Protein AF-A0A9L0SZ28-F1 (afdb_monomer_lite)

Sequence (97 aa):
RASWAQPLWGPPLGWGQRSQEESGISSLVSPEGRRRNSWGIRVTEVDWQQLRNGAAHHTQEYPGPELVVRRGQIFTITLELNRSLDSEETFIFTVET

Structure (mmCIF, N/CA/C/O backbone):
data_AF-A0A9L0SZ28-F1
#
_entry.id   AF-A0A9L0SZ28-F1
#
loop_
_atom_site.group_PDB
_atom_site.id
_atom_site.type_symbol
_atom_site.label_atom_id
_atom_site.label_alt_id
_atom_site.label_comp_id
_atom_site.label_asym_id
_atom_site.label_entity_id
_atom_site.label_seq_id
_atom_site.pdbx_PDB_ins_code
_atom_site.Cartn_x
_atom_site.Cartn_y
_atom_site.Cartn_z
_atom_site.occupancy
_atom_site.B_iso_or_equiv
_atom_site.auth_seq_id
_atom_site.auth_comp_id
_atom_site.auth_asym_id
_atom_site.auth_atom_id
_atom_site.pdbx_PDB_model_num
ATOM 1 N N . ARG A 1 1 ? -18.225 61.347 29.742 1.00 43.31 1 ARG A N 1
ATOM 2 C CA . ARG A 1 1 ? -18.177 61.197 31.218 1.00 43.31 1 ARG A CA 1
ATOM 3 C C . ARG A 1 1 ? -19.520 60.601 31.627 1.00 43.31 1 ARG A C 1
ATOM 5 O O . ARG A 1 1 ? -20.536 61.198 31.307 1.00 43.31 1 ARG A O 1
ATOM 12 N N . ALA A 1 2 ? -19.508 59.362 32.113 1.00 36.69 2 ALA A N 1
ATOM 13 C CA . ALA A 1 2 ? -20.681 58.498 32.252 1.00 36.69 2 ALA A CA 1
ATOM 14 C C . ALA A 1 2 ? -21.614 58.919 33.397 1.00 36.69 2 ALA A C 1
ATOM 16 O O . ALA A 1 2 ? -21.126 59.376 34.425 1.00 36.69 2 ALA A O 1
ATOM 17 N N . SER A 1 3 ? -22.917 58.677 33.236 1.00 40.69 3 SER A N 1
ATOM 18 C CA . SER A 1 3 ? -23.752 58.044 34.267 1.00 40.69 3 SER A CA 1
ATOM 19 C C . SER A 1 3 ? -25.102 57.672 33.645 1.00 40.69 3 SER A C 1
ATOM 21 O O . SER A 1 3 ? -25.924 58.544 33.376 1.00 40.69 3 SER A O 1
ATOM 23 N N . TRP A 1 4 ? -25.297 56.386 33.352 1.00 40.53 4 TRP A N 1
ATOM 24 C CA . TRP A 1 4 ? -26.590 55.834 32.949 1.00 40.53 4 TRP A CA 1
ATOM 25 C C . TRP A 1 4 ? -27.236 55.201 34.179 1.00 40.53 4 TRP A C 1
ATOM 27 O O . TRP A 1 4 ? -26.627 54.364 34.845 1.00 40.53 4 TRP A O 1
ATOM 37 N N . ALA A 1 5 ? -28.448 55.654 34.492 1.00 44.25 5 ALA A N 1
ATOM 38 C CA . ALA A 1 5 ? -29.264 55.165 35.591 1.00 44.25 5 ALA A CA 1
ATOM 39 C C . ALA A 1 5 ? -29.825 53.762 35.292 1.00 44.25 5 ALA A C 1
ATOM 41 O O . ALA A 1 5 ? -30.162 53.435 34.155 1.00 44.25 5 ALA A O 1
ATOM 42 N N . GLN A 1 6 ? -29.909 52.946 36.341 1.00 48.12 6 GLN A N 1
ATOM 43 C CA . GLN A 1 6 ? -30.409 51.571 36.339 1.00 48.12 6 GLN A CA 1
ATOM 44 C C . GLN A 1 6 ? -31.944 51.526 36.202 1.00 48.12 6 GLN A C 1
ATOM 46 O O . GLN A 1 6 ? -32.620 52.295 36.887 1.00 48.12 6 GLN A O 1
ATOM 51 N N . PRO A 1 7 ? -32.524 50.592 35.425 1.00 47.53 7 PRO A N 1
ATOM 52 C CA . PRO A 1 7 ? -33.933 50.236 35.547 1.00 47.53 7 PRO A CA 1
ATOM 53 C C . PRO A 1 7 ? -34.138 49.140 36.607 1.00 47.53 7 PRO A C 1
ATOM 55 O O . PRO A 1 7 ? -33.582 48.045 36.513 1.00 47.53 7 PRO A O 1
ATOM 58 N N . LEU A 1 8 ? -34.971 49.442 37.606 1.00 48.22 8 LEU A N 1
ATOM 59 C CA . LEU A 1 8 ? -35.547 48.473 38.537 1.00 48.22 8 LEU A CA 1
ATOM 60 C C . LEU A 1 8 ? -36.561 47.586 37.800 1.00 48.22 8 LEU A C 1
ATOM 62 O O . LEU A 1 8 ? -37.644 48.057 37.477 1.00 48.22 8 LEU A O 1
ATOM 66 N N . TRP A 1 9 ? -36.248 46.307 37.603 1.00 46.81 9 TRP A N 1
ATOM 67 C CA . TRP A 1 9 ? -37.224 45.212 37.685 1.00 46.81 9 TRP A CA 1
ATOM 68 C C . TRP A 1 9 ? -36.480 43.873 37.730 1.00 46.81 9 TRP A C 1
ATOM 70 O O . TRP A 1 9 ? -35.959 43.395 36.727 1.00 46.81 9 TRP A O 1
ATOM 80 N N . GLY A 1 10 ? -36.423 43.277 38.920 1.00 48.44 10 GLY A N 1
ATOM 81 C CA . GLY A 1 10 ? -36.144 41.855 39.112 1.00 48.44 10 GLY A CA 1
ATOM 82 C C . GLY A 1 10 ? -37.439 41.133 39.511 1.00 48.44 10 GLY A C 1
ATOM 83 O O . GLY A 1 10 ? -38.317 41.769 40.104 1.00 48.44 10 GLY A O 1
ATOM 84 N N . PRO A 1 11 ? -37.602 39.839 39.189 1.00 49.53 11 PRO A N 1
ATOM 85 C CA . PRO A 1 11 ? -38.759 39.065 39.625 1.00 49.53 11 PRO A CA 1
ATOM 86 C C . PRO A 1 11 ? -38.663 38.725 41.128 1.00 49.53 11 PRO A C 1
ATOM 88 O O . PRO A 1 11 ? -37.566 38.443 41.619 1.00 49.53 11 PRO A O 1
ATOM 91 N N . PRO A 1 12 ? -39.782 38.754 41.879 1.00 42.22 12 PRO A N 1
ATOM 92 C CA . PRO A 1 12 ? -39.786 38.470 43.307 1.00 42.22 12 PRO A CA 1
ATOM 93 C 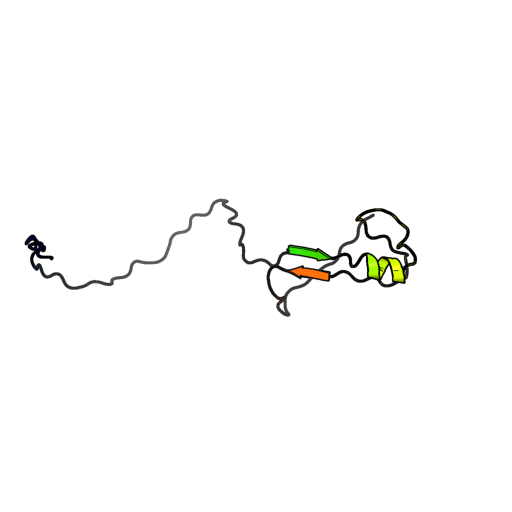C . PRO A 1 12 ? -39.738 36.970 43.631 1.00 42.22 12 PRO A C 1
ATOM 95 O O . PRO A 1 12 ? -40.154 36.104 42.865 1.00 42.22 12 PRO A O 1
ATOM 98 N N . LEU A 1 13 ? -39.228 36.725 44.834 1.00 40.50 13 LEU A N 1
ATOM 99 C CA . LEU A 1 13 ? -39.025 35.458 45.525 1.00 40.50 13 LEU A CA 1
ATOM 100 C C . LEU A 1 13 ? -40.332 34.664 45.708 1.00 40.50 13 LEU A C 1
ATOM 102 O O . LEU A 1 13 ? -41.273 35.149 46.332 1.00 40.50 13 LEU A O 1
ATOM 106 N N . GLY A 1 14 ? -40.344 33.410 45.252 1.00 39.72 14 GLY A N 1
ATOM 107 C CA . GLY A 1 14 ? -41.364 32.406 45.555 1.00 39.72 14 GLY A CA 1
ATOM 108 C C . GLY A 1 14 ? -40.702 31.041 45.734 1.00 39.72 14 GLY A C 1
ATOM 109 O O . GLY A 1 14 ? -40.021 30.552 44.839 1.00 39.72 14 GLY A O 1
ATOM 110 N N . TRP A 1 15 ? -40.844 30.468 46.925 1.00 33.41 15 TRP A N 1
ATOM 111 C CA . TRP A 1 15 ? -40.233 29.214 47.355 1.00 33.41 15 TRP A CA 1
ATOM 112 C C . TRP A 1 15 ? -40.863 27.996 46.668 1.00 33.41 15 TRP A C 1
ATOM 114 O O . TRP A 1 15 ? -42.082 27.902 46.568 1.00 33.41 15 TRP A O 1
ATOM 124 N N . GLY A 1 16 ? -40.034 27.023 46.289 1.00 33.25 16 GLY A N 1
ATOM 125 C CA . GLY A 1 16 ? -40.467 25.696 45.849 1.00 33.25 16 GLY A CA 1
ATOM 126 C C . GLY A 1 16 ? -39.286 24.731 45.782 1.00 33.25 16 GLY A C 1
ATOM 127 O O . GLY A 1 16 ? -38.609 24.635 44.764 1.00 33.25 16 GLY A O 1
ATOM 128 N N . GLN A 1 17 ? -38.998 24.060 46.898 1.00 37.97 17 GLN A N 1
ATOM 129 C CA . GLN A 1 17 ? -38.027 22.969 46.985 1.00 37.97 17 GLN A CA 1
ATOM 130 C C . GLN A 1 17 ? -38.492 21.732 46.197 1.00 37.97 17 GLN A C 1
ATOM 132 O O . GLN A 1 17 ? -39.662 21.379 46.256 1.00 37.97 17 GLN A O 1
ATOM 137 N N . ARG A 1 18 ? -37.499 21.007 45.657 1.00 32.16 18 ARG A N 1
ATOM 138 C CA . ARG A 1 18 ? -37.437 19.537 45.520 1.00 32.16 18 ARG A CA 1
ATOM 139 C C . ARG A 1 18 ? -38.410 18.884 44.522 1.00 32.16 18 ARG A C 1
ATOM 141 O O . ARG A 1 18 ? -39.605 18.795 44.760 1.00 32.16 18 ARG A O 1
ATOM 148 N N . SER A 1 19 ? -37.844 18.263 43.485 1.00 36.91 19 SER A N 1
ATOM 149 C CA . SER A 1 19 ? -37.701 16.795 43.421 1.00 36.91 19 SER A CA 1
ATOM 150 C C . SER A 1 19 ? -36.884 16.399 42.190 1.00 36.91 19 SER A C 1
ATOM 152 O O . SER A 1 19 ? -37.292 16.623 41.056 1.00 36.91 19 SER A O 1
ATOM 154 N N . GLN A 1 20 ? -35.703 15.823 42.432 1.00 41.47 20 GLN A N 1
ATOM 155 C CA . GLN A 1 20 ? -35.264 14.700 41.614 1.00 41.47 20 GLN A CA 1
ATOM 156 C C . GLN A 1 20 ? -36.197 13.557 41.992 1.00 41.47 20 GLN A C 1
ATOM 158 O O . GLN A 1 20 ? -36.182 13.162 43.153 1.00 41.47 20 GLN A O 1
ATOM 163 N N . GLU A 1 21 ? -36.989 13.069 41.049 1.00 38.31 21 GLU A N 1
ATOM 164 C CA . GLU A 1 21 ? -37.542 11.725 41.118 1.00 38.31 21 GLU A CA 1
ATOM 165 C C . GLU A 1 21 ? -37.577 11.132 39.715 1.00 38.31 21 GLU A C 1
ATOM 167 O O . GLU A 1 21 ? -37.927 11.769 38.719 1.00 38.31 21 GLU A O 1
ATOM 172 N N . GLU A 1 22 ? -37.085 9.908 39.689 1.00 46.97 22 GLU A N 1
ATOM 173 C CA . GLU A 1 22 ? -36.912 9.021 38.567 1.00 46.97 22 GLU A CA 1
ATOM 174 C C . GLU A 1 22 ? -38.223 8.774 37.811 1.00 46.97 22 GLU A C 1
ATOM 176 O O . GLU A 1 22 ? -39.282 8.537 38.382 1.00 46.97 22 GLU A O 1
ATOM 181 N N . SER A 1 23 ? -38.124 8.688 36.492 1.00 42.28 23 SER A N 1
ATOM 182 C CA . SER A 1 23 ? -38.877 7.689 35.734 1.00 42.28 23 SER A CA 1
ATOM 183 C C . SER A 1 23 ? -37.948 7.269 34.599 1.00 42.28 23 SER A C 1
ATOM 185 O O . SER A 1 23 ? -37.521 8.073 33.782 1.00 42.28 23 SER A O 1
ATOM 187 N N . GLY A 1 24 ? -37.370 6.078 34.656 1.00 36.31 24 GLY A N 1
ATOM 188 C CA . GLY A 1 24 ? -38.116 4.837 34.542 1.00 36.31 24 GLY A CA 1
ATOM 189 C C . GLY A 1 24 ? -37.886 4.347 33.118 1.00 36.31 24 GLY A C 1
ATOM 190 O O . GLY A 1 24 ? -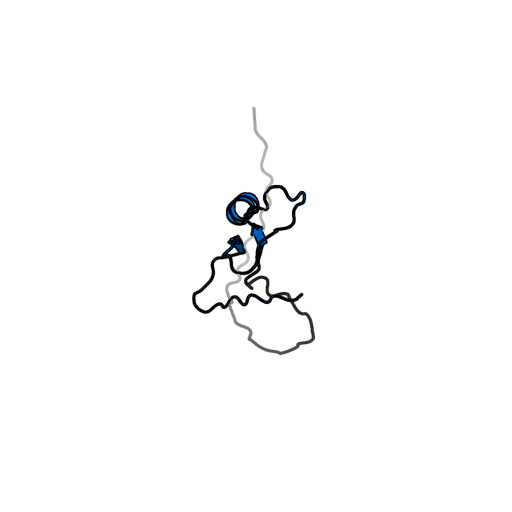38.472 4.848 32.165 1.00 36.31 24 GLY A O 1
ATOM 191 N N . ILE A 1 25 ? -36.935 3.430 32.981 1.00 50.62 25 ILE A N 1
ATOM 192 C CA . ILE A 1 25 ? -36.556 2.781 31.729 1.00 50.62 25 ILE A CA 1
ATOM 193 C C . ILE A 1 25 ? -37.772 2.031 31.161 1.00 50.62 25 ILE A C 1
ATOM 195 O O . ILE A 1 25 ? -38.496 1.392 31.920 1.00 50.62 25 ILE A O 1
ATOM 199 N N . SER A 1 26 ? -37.886 2.021 29.826 1.00 45.44 26 SER A N 1
ATOM 200 C CA . SER A 1 26 ? -38.488 0.968 28.982 1.00 45.44 26 SER A CA 1
ATOM 201 C C . SER A 1 26 ? -39.706 1.399 28.160 1.00 45.44 26 SER A C 1
ATOM 203 O O . SER A 1 26 ? -40.820 1.528 28.654 1.00 45.44 26 SER A O 1
ATOM 205 N N . SER A 1 27 ? -39.530 1.476 26.843 1.00 42.12 27 SER A N 1
ATOM 206 C CA . SER A 1 27 ? -40.138 0.455 25.982 1.00 42.12 27 SER A CA 1
ATOM 207 C C . SER A 1 27 ? -39.575 0.511 24.563 1.00 42.12 27 SER A C 1
ATOM 209 O O . SER A 1 27 ? -39.295 1.563 23.995 1.00 42.12 27 SER A O 1
ATOM 211 N N . LEU A 1 28 ? -39.361 -0.691 24.041 1.00 52.38 28 LEU A N 1
ATOM 212 C CA . LEU A 1 28 ? -38.943 -1.031 22.694 1.00 52.38 28 LEU A CA 1
ATOM 213 C C . LEU A 1 28 ? -39.831 -0.387 21.622 1.00 52.38 28 LEU A C 1
ATOM 215 O O . LEU A 1 28 ? -41.036 -0.624 21.602 1.00 52.38 28 LEU A O 1
ATOM 219 N N . VAL A 1 29 ? -39.205 0.273 20.648 1.00 43.84 29 VAL A N 1
ATOM 220 C CA . VAL A 1 29 ? -39.662 0.232 19.255 1.00 43.84 29 VAL A CA 1
ATOM 221 C C . VAL A 1 29 ? -38.459 0.411 18.321 1.00 43.84 29 VAL A C 1
ATOM 223 O O . VAL A 1 29 ? -37.885 1.490 18.204 1.00 43.84 29 VAL A O 1
ATOM 226 N N . SER A 1 30 ? -38.050 -0.680 17.674 1.00 58.66 30 SER A N 1
ATOM 227 C CA . SER A 1 30 ? -37.323 -0.612 16.402 1.00 58.66 30 SER A CA 1
ATOM 228 C C . SER A 1 30 ? -38.373 -0.529 15.296 1.00 58.66 30 SER A C 1
ATOM 230 O O . SER A 1 30 ? -39.365 -1.258 15.348 1.00 58.66 30 SER A O 1
ATOM 232 N N . PRO A 1 31 ? -38.172 0.346 14.304 1.00 51.09 31 PRO A N 1
ATOM 233 C CA . PRO A 1 31 ? -37.729 -0.218 13.035 1.00 51.09 31 PRO A CA 1
ATOM 234 C C . PRO A 1 31 ? -36.658 0.639 12.347 1.00 51.09 31 PRO A C 1
ATOM 236 O O . PRO A 1 31 ? -36.695 1.867 12.356 1.00 51.09 31 PRO A O 1
ATOM 239 N N . GLU A 1 32 ? -35.691 -0.052 11.752 1.00 55.72 32 GLU A N 1
ATOM 240 C CA . GLU A 1 32 ? -34.943 0.341 10.556 1.00 55.72 32 GLU A CA 1
ATOM 241 C C . GLU A 1 32 ? -34.633 1.838 10.381 1.00 55.72 32 GLU A C 1
ATOM 243 O O . GLU A 1 32 ? -35.028 2.505 9.428 1.00 55.72 32 GLU A O 1
ATOM 248 N N . GLY A 1 33 ? -33.782 2.346 11.262 1.00 48.91 33 GLY A N 1
ATOM 249 C CA . GLY A 1 33 ? -32.901 3.459 10.947 1.00 48.91 33 GLY A CA 1
ATOM 250 C C . GLY A 1 33 ? -31.487 3.021 11.265 1.00 48.91 33 GLY A C 1
ATOM 251 O O . GLY A 1 33 ? -31.057 3.180 12.405 1.00 48.91 33 GLY A O 1
ATOM 252 N N . ARG A 1 34 ? -30.755 2.460 10.287 1.00 59.19 34 ARG A N 1
ATOM 253 C CA . ARG A 1 34 ? -29.298 2.257 10.392 1.00 59.19 34 ARG A CA 1
ATOM 254 C C . ARG A 1 34 ? -28.639 3.626 10.585 1.00 59.19 34 ARG A C 1
ATOM 256 O O . ARG A 1 34 ? -28.142 4.248 9.649 1.00 59.19 34 ARG A O 1
ATOM 263 N N . ARG A 1 35 ? -28.622 4.100 11.828 1.00 56.94 35 ARG A N 1
ATOM 264 C CA . ARG A 1 35 ? -27.640 5.055 12.319 1.00 56.94 35 ARG A CA 1
ATOM 265 C C . ARG A 1 35 ? -26.302 4.377 12.047 1.00 56.94 35 ARG A C 1
ATOM 267 O O . ARG A 1 35 ? -26.002 3.371 12.684 1.00 56.94 35 ARG A O 1
ATOM 274 N N . ARG A 1 36 ? -25.534 4.861 11.062 1.00 58.00 36 ARG A N 1
ATOM 275 C CA . ARG A 1 36 ? -24.120 4.486 10.952 1.00 58.00 36 ARG A CA 1
ATOM 276 C C . ARG A 1 36 ? -23.510 4.817 12.306 1.00 58.00 36 ARG A C 1
ATOM 278 O O . ARG A 1 36 ? -23.387 5.984 12.664 1.00 58.00 36 ARG A O 1
ATOM 285 N N . ASN A 1 37 ? -23.202 3.785 13.068 1.00 57.16 37 ASN A N 1
ATOM 286 C CA . ASN A 1 37 ? -22.273 3.840 14.172 1.00 57.16 37 ASN A CA 1
ATOM 287 C C . ASN A 1 37 ? -20.967 4.424 13.619 1.00 57.16 37 ASN A C 1
ATOM 289 O O . ASN A 1 37 ? -20.166 3.733 13.002 1.00 57.16 37 ASN A O 1
ATOM 293 N N . SER A 1 38 ? -20.755 5.725 13.811 1.00 61.53 38 SER A N 1
ATOM 294 C CA . SER A 1 38 ? -19.565 6.465 13.366 1.00 61.53 38 SER A CA 1
ATOM 295 C C . SER A 1 38 ? -18.280 6.072 14.113 1.00 61.53 38 SER A C 1
ATOM 297 O O . SER A 1 38 ? -17.279 6.778 14.022 1.00 61.53 38 SER A O 1
ATOM 299 N N . TRP A 1 39 ? -18.315 4.963 14.855 1.00 70.50 39 TRP A N 1
ATOM 300 C CA . TRP A 1 39 ? -17.270 4.477 15.755 1.00 70.50 39 TRP A CA 1
ATOM 301 C C . TRP A 1 39 ? -16.428 3.336 15.174 1.00 70.50 39 TRP A C 1
ATOM 303 O O . TRP A 1 39 ? -15.459 2.934 15.804 1.00 70.50 39 TRP A O 1
ATOM 313 N N . GLY A 1 40 ? -16.767 2.816 1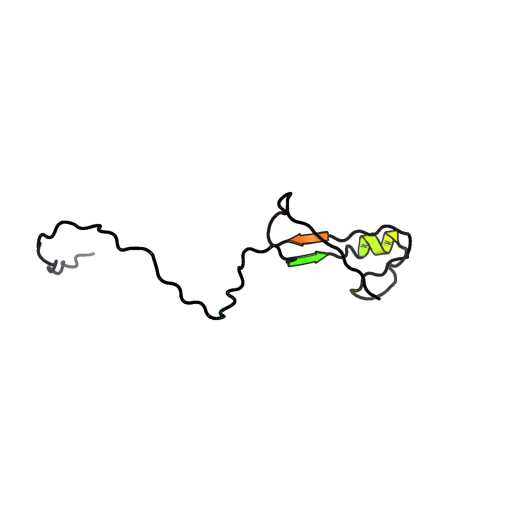3.990 1.00 85.69 40 GLY A N 1
ATOM 314 C CA . GLY A 1 40 ? -15.953 1.792 13.330 1.00 85.69 40 GLY A CA 1
ATOM 315 C C . GLY A 1 40 ? -14.617 2.335 12.811 1.00 85.69 40 GLY A C 1
ATOM 316 O O . GLY A 1 40 ? -14.515 3.514 12.441 1.00 85.69 40 GLY A O 1
ATOM 317 N N . ILE A 1 41 ? -13.606 1.463 12.747 1.00 90.62 41 ILE A N 1
ATOM 318 C CA . ILE A 1 41 ? -12.377 1.746 12.003 1.00 90.62 41 ILE A CA 1
ATOM 319 C C . ILE A 1 41 ? -12.692 1.866 10.517 1.00 90.62 41 ILE A C 1
ATOM 321 O O . ILE A 1 41 ? -13.454 1.088 9.944 1.00 90.62 41 ILE A O 1
ATOM 325 N N . ARG A 1 42 ? -12.088 2.872 9.898 1.00 91.75 42 ARG A N 1
ATOM 326 C CA . ARG A 1 42 ? -12.130 3.119 8.463 1.00 91.75 42 ARG A CA 1
ATOM 327 C C . ARG A 1 42 ? -10.757 3.577 7.999 1.00 91.75 42 ARG A C 1
ATOM 329 O O . ARG A 1 42 ? -10.064 4.295 8.718 1.00 91.75 42 ARG A O 1
ATOM 336 N N . VAL A 1 43 ? -10.425 3.212 6.771 1.00 94.31 43 VAL A N 1
ATOM 337 C CA . VAL A 1 43 ? -9.297 3.797 6.051 1.00 94.31 43 VAL A CA 1
ATOM 338 C C . VAL A 1 43 ? -9.683 5.217 5.644 1.00 94.31 43 VAL A C 1
ATOM 340 O O . VAL A 1 43 ? -10.761 5.432 5.085 1.00 94.31 43 VAL A O 1
ATOM 343 N N . THR A 1 44 ? -8.842 6.187 5.980 1.00 96.62 44 THR A N 1
ATOM 344 C CA . THR A 1 44 ? -9.006 7.597 5.607 1.00 96.62 44 THR A CA 1
ATOM 345 C C . THR A 1 44 ? -8.138 7.970 4.418 1.00 96.62 44 THR A C 1
ATOM 347 O O . THR A 1 44 ? -8.575 8.771 3.597 1.00 96.62 44 THR A O 1
ATOM 350 N N . GLU A 1 45 ? -6.964 7.354 4.295 1.00 96.81 45 GLU A N 1
ATOM 351 C CA . GLU A 1 45 ? -6.040 7.572 3.185 1.00 96.81 45 GLU A CA 1
ATOM 352 C C . GLU A 1 45 ? -5.258 6.293 2.867 1.00 96.81 45 GLU A C 1
ATOM 354 O O . GLU A 1 45 ? -5.035 5.442 3.734 1.00 96.81 45 GLU A O 1
ATOM 359 N N . VAL A 1 46 ? -4.862 6.157 1.602 1.00 95.94 46 VAL A N 1
ATOM 360 C CA . VAL A 1 46 ? -3.991 5.087 1.116 1.00 95.94 46 VAL A CA 1
ATOM 361 C C . VAL A 1 46 ? -2.820 5.731 0.392 1.00 95.94 46 VAL A C 1
ATOM 363 O O . VAL A 1 46 ? -2.986 6.268 -0.702 1.00 95.94 46 VAL A O 1
ATOM 366 N N . ASP A 1 47 ? -1.635 5.632 0.982 1.00 96.62 47 ASP A N 1
ATOM 367 C CA . ASP A 1 47 ? -0.391 5.987 0.316 1.00 96.62 47 ASP A CA 1
ATOM 368 C C . ASP A 1 47 ? 0.230 4.731 -0.307 1.00 96.62 47 ASP A C 1
ATOM 370 O O . ASP A 1 47 ? 0.706 3.810 0.368 1.00 96.62 47 ASP A O 1
ATOM 374 N N . TRP A 1 48 ? 0.224 4.711 -1.637 1.00 95.44 48 TRP A N 1
ATOM 375 C CA . TRP A 1 48 ? 0.781 3.642 -2.459 1.00 95.44 48 TRP A CA 1
ATOM 376 C C . TRP A 1 48 ? 2.306 3.623 -2.500 1.00 95.44 48 TRP A C 1
ATOM 378 O O . TRP A 1 48 ? 2.872 2.749 -3.158 1.00 95.44 48 TRP A O 1
ATOM 388 N N . GLN A 1 49 ? 2.979 4.585 -1.861 1.00 96.56 49 GLN A N 1
ATOM 389 C CA . GLN A 1 49 ? 4.435 4.680 -1.786 1.00 96.56 49 GLN A CA 1
ATOM 390 C C . GLN A 1 49 ? 5.078 4.577 -3.184 1.00 96.56 49 GLN A C 1
ATOM 392 O O . GLN A 1 49 ? 6.096 3.906 -3.368 1.00 96.56 49 GLN A O 1
ATOM 397 N N . GLN A 1 50 ? 4.461 5.219 -4.188 1.00 95.00 50 GLN A N 1
ATOM 398 C CA . GLN A 1 50 ? 4.742 4.992 -5.615 1.00 95.00 50 GLN A CA 1
ATOM 399 C C . GLN A 1 50 ? 6.210 5.175 -5.976 1.00 95.00 50 GLN A C 1
ATOM 401 O O . GLN A 1 50 ? 6.771 4.330 -6.657 1.00 95.00 50 GLN A O 1
ATOM 406 N N . LEU A 1 51 ? 6.861 6.234 -5.492 1.00 94.19 51 LEU A N 1
ATOM 407 C CA . LEU A 1 51 ? 8.272 6.475 -5.798 1.00 94.19 51 LEU A CA 1
ATOM 408 C C . LEU A 1 51 ? 9.171 5.359 -5.239 1.00 94.19 51 LEU A C 1
ATOM 410 O O . LEU A 1 51 ? 10.078 4.882 -5.920 1.00 94.19 51 LEU A O 1
ATOM 414 N N . ARG A 1 52 ? 8.896 4.915 -4.007 1.00 96.19 52 ARG A N 1
ATOM 415 C CA . ARG A 1 52 ? 9.657 3.858 -3.329 1.00 96.19 52 ARG A CA 1
ATOM 416 C C . ARG A 1 52 ? 9.440 2.504 -3.999 1.00 96.19 52 ARG A C 1
ATOM 418 O O . ARG A 1 52 ? 10.410 1.807 -4.290 1.00 96.19 52 ARG A O 1
ATOM 425 N N . ASN A 1 53 ? 8.183 2.139 -4.238 1.00 97.69 53 ASN A N 1
ATOM 426 C CA . ASN A 1 53 ? 7.840 0.883 -4.896 1.00 97.69 53 ASN A CA 1
ATOM 427 C C . ASN A 1 53 ? 8.306 0.886 -6.353 1.00 97.69 53 ASN A C 1
ATOM 429 O O . ASN A 1 53 ? 8.938 -0.069 -6.784 1.00 97.69 53 ASN A O 1
ATOM 433 N N . GLY A 1 54 ? 8.097 1.986 -7.074 1.00 97.25 54 GLY A N 1
ATOM 434 C CA . GLY A 1 54 ? 8.532 2.175 -8.452 1.00 97.25 54 GLY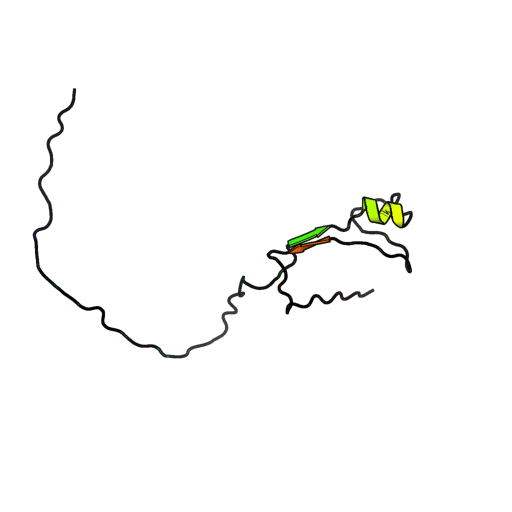 A CA 1
ATOM 435 C C . GLY A 1 54 ? 10.030 1.951 -8.617 1.00 97.25 54 GLY A C 1
ATOM 436 O O . GLY A 1 54 ? 10.438 1.143 -9.450 1.00 97.25 54 GLY A O 1
ATOM 437 N N . ALA A 1 55 ? 10.844 2.578 -7.761 1.00 96.81 55 ALA A N 1
ATOM 438 C CA . ALA A 1 55 ? 12.291 2.382 -7.755 1.00 96.81 55 ALA A CA 1
ATOM 439 C C . ALA A 1 55 ? 12.690 0.933 -7.417 1.00 96.81 55 ALA A C 1
ATOM 441 O O . ALA A 1 55 ? 13.530 0.357 -8.102 1.00 96.81 55 ALA A O 1
ATOM 442 N N . ALA A 1 56 ? 12.079 0.318 -6.398 1.00 97.69 56 ALA A N 1
ATOM 443 C CA . ALA A 1 56 ? 12.396 -1.058 -5.994 1.00 97.69 56 ALA A CA 1
ATOM 444 C C . ALA A 1 56 ? 11.956 -2.118 -7.024 1.00 97.69 56 ALA A C 1
ATOM 446 O O . ALA A 1 56 ? 12.549 -3.196 -7.101 1.00 97.69 56 ALA A O 1
ATOM 447 N N . HIS A 1 57 ? 10.923 -1.816 -7.812 1.00 98.00 57 HIS A N 1
ATOM 448 C CA . HIS A 1 57 ? 10.358 -2.706 -8.829 1.00 98.00 57 HIS A CA 1
ATOM 449 C C . HIS A 1 57 ? 10.822 -2.364 -10.248 1.00 98.00 57 HIS A C 1
ATOM 451 O O . HIS A 1 57 ? 10.418 -3.043 -11.190 1.00 98.00 57 HIS A O 1
ATOM 457 N N . HIS A 1 58 ? 11.669 -1.344 -10.426 1.00 97.44 58 HIS A N 1
ATOM 458 C CA . HIS A 1 58 ? 12.097 -0.833 -11.736 1.00 97.44 58 HIS A CA 1
ATOM 459 C C . HIS A 1 58 ? 10.892 -0.555 -12.652 1.00 97.44 58 HIS A C 1
ATOM 461 O O . HIS A 1 58 ? 10.692 -1.227 -13.674 1.00 97.44 58 HIS A O 1
ATOM 467 N N . THR A 1 59 ? 10.023 0.334 -12.170 1.00 97.19 59 THR A N 1
ATOM 468 C CA . THR A 1 59 ? 8.756 0.746 -12.801 1.00 97.19 59 THR A CA 1
ATOM 469 C C . THR A 1 59 ? 8.470 2.246 -12.623 1.00 97.19 59 THR A C 1
ATOM 471 O O . THR A 1 59 ? 7.373 2.714 -12.905 1.00 97.19 59 THR A O 1
ATOM 474 N N . GLN A 1 60 ? 9.447 3.034 -12.175 1.00 94.56 60 GLN A N 1
ATOM 475 C CA . GLN A 1 60 ? 9.322 4.488 -12.007 1.00 94.56 60 GLN A CA 1
ATOM 476 C C . GLN A 1 60 ? 9.094 5.245 -13.327 1.00 94.56 60 GLN A C 1
ATOM 478 O O . GLN A 1 60 ? 8.675 6.398 -13.317 1.00 94.56 60 GLN A O 1
ATOM 483 N N . GLU A 1 61 ? 9.415 4.623 -14.460 1.00 94.44 61 GLU A N 1
ATOM 484 C CA . GLU A 1 61 ? 9.208 5.177 -15.795 1.00 94.44 61 GLU A CA 1
ATOM 485 C C . GLU A 1 61 ? 7.750 5.113 -16.270 1.00 94.44 61 GLU A C 1
ATOM 487 O O . GLU A 1 61 ? 7.410 5.766 -17.258 1.00 94.44 61 GLU A O 1
ATOM 492 N N . TYR A 1 62 ? 6.894 4.332 -15.600 1.00 92.94 62 TYR A N 1
ATOM 493 C CA . TYR A 1 62 ? 5.488 4.228 -15.973 1.00 92.94 62 TYR A CA 1
ATOM 494 C C . TYR A 1 62 ? 4.751 5.503 -15.548 1.00 92.94 62 TYR A C 1
ATOM 496 O O . TYR A 1 62 ? 4.764 5.852 -14.366 1.00 92.94 62 TYR A O 1
ATOM 504 N N . PRO A 1 63 ? 4.119 6.222 -16.492 1.00 88.12 63 PRO A N 1
ATOM 505 C CA . PRO A 1 63 ? 3.361 7.415 -16.165 1.00 88.12 63 PRO A CA 1
ATOM 506 C C . PRO A 1 63 ? 2.021 7.028 -15.538 1.00 88.12 63 PRO A C 1
ATOM 508 O O . PRO A 1 63 ? 1.379 6.082 -15.989 1.00 88.12 63 PRO A O 1
ATOM 511 N N . GLY A 1 64 ? 1.564 7.816 -14.570 1.00 89.12 64 GLY A N 1
ATOM 512 C CA . GLY A 1 64 ? 0.230 7.679 -13.991 1.00 89.12 64 GLY A CA 1
ATOM 513 C C . GLY A 1 64 ? 0.242 7.658 -12.466 1.00 89.12 64 GLY A C 1
ATOM 514 O O . GLY A 1 64 ? 1.307 7.566 -11.855 1.00 89.12 64 GLY A O 1
ATOM 515 N N . PRO A 1 65 ? -0.936 7.805 -11.841 1.00 88.75 65 PRO A N 1
ATOM 516 C CA . PRO A 1 65 ? -1.095 7.689 -10.399 1.00 88.75 65 PRO A CA 1
ATOM 517 C C . PRO A 1 65 ? -1.277 6.235 -9.932 1.00 88.75 65 PRO A C 1
ATOM 519 O O . PRO A 1 65 ? -1.493 6.016 -8.741 1.00 88.75 65 PRO A O 1
ATOM 522 N N . GLU A 1 66 ? -1.265 5.241 -10.819 1.00 92.44 66 GLU A N 1
ATOM 523 C CA . GLU A 1 66 ? -1.411 3.840 -10.436 1.00 92.44 66 GLU A CA 1
ATOM 524 C C . GLU A 1 66 ? -0.096 3.248 -9.913 1.00 92.44 66 GLU A C 1
ATOM 526 O O . GLU A 1 66 ? 0.997 3.532 -10.402 1.00 92.44 66 GLU A O 1
ATOM 531 N N . LEU A 1 67 ? -0.197 2.354 -8.928 1.00 95.31 67 LEU A N 1
ATOM 532 C CA . LEU A 1 67 ? 0.949 1.577 -8.477 1.00 95.31 67 LEU A CA 1
ATOM 533 C C . LEU A 1 67 ? 1.233 0.435 -9.463 1.00 95.31 67 LEU A C 1
ATOM 535 O O . LEU A 1 67 ? 0.441 -0.498 -9.587 1.00 95.31 67 LEU A O 1
ATOM 539 N N . VAL A 1 68 ? 2.401 0.472 -10.103 1.00 97.00 68 VAL A N 1
ATOM 540 C CA . VAL A 1 68 ? 2.909 -0.618 -10.945 1.00 97.00 68 VAL A CA 1
ATOM 541 C C . VAL A 1 68 ? 3.960 -1.406 -10.163 1.00 97.00 68 VAL A C 1
ATOM 543 O O . VAL A 1 68 ? 4.910 -0.838 -9.635 1.00 97.00 68 VAL A O 1
ATOM 546 N N . VAL A 1 69 ? 3.789 -2.726 -10.068 1.00 97.25 69 VAL A N 1
ATOM 547 C CA . VAL A 1 69 ? 4.702 -3.632 -9.348 1.00 97.25 69 VAL A CA 1
ATOM 548 C C . VAL A 1 69 ? 4.957 -4.905 -10.147 1.00 97.25 69 VAL A C 1
ATOM 550 O O . VAL A 1 69 ? 4.186 -5.278 -11.035 1.00 97.25 69 VAL A O 1
ATOM 553 N N . ARG A 1 70 ? 6.042 -5.608 -9.822 1.00 97.50 70 ARG A N 1
ATOM 554 C CA . ARG A 1 70 ? 6.388 -6.907 -10.404 1.00 97.50 70 ARG A CA 1
ATOM 555 C C . ARG A 1 70 ? 6.054 -8.030 -9.425 1.00 97.50 70 ARG A C 1
ATOM 557 O O . ARG A 1 70 ? 6.351 -7.973 -8.235 1.00 97.50 70 ARG A O 1
ATOM 564 N N . ARG A 1 71 ? 5.450 -9.096 -9.951 1.00 96.62 71 ARG A N 1
ATOM 565 C CA . ARG A 1 71 ? 5.119 -10.312 -9.190 1.00 96.62 71 ARG A CA 1
ATOM 566 C C . ARG A 1 71 ? 6.356 -10.906 -8.504 1.00 96.62 71 ARG A C 1
ATOM 568 O O . ARG A 1 71 ? 7.445 -10.899 -9.073 1.00 96.62 71 ARG A O 1
ATOM 575 N N . GLY A 1 72 ? 6.166 -11.481 -7.319 1.00 96.56 72 GLY A N 1
ATOM 576 C CA . GLY A 1 72 ? 7.239 -12.135 -6.561 1.00 96.56 72 GLY A CA 1
ATOM 577 C C . GLY A 1 72 ? 8.206 -11.178 -5.855 1.00 96.56 72 GLY A C 1
ATOM 578 O O . GLY A 1 72 ? 9.154 -11.644 -5.231 1.00 96.56 72 GLY A O 1
ATOM 579 N N . GLN A 1 73 ? 7.971 -9.864 -5.921 1.00 97.00 73 GLN A N 1
ATOM 580 C CA . GLN A 1 73 ? 8.715 -8.858 -5.166 1.00 97.00 73 GLN A CA 1
ATOM 581 C C . GLN A 1 73 ? 7.801 -8.196 -4.130 1.00 97.00 73 GLN A C 1
ATOM 583 O O . GLN A 1 73 ? 6.635 -7.908 -4.399 1.00 97.00 73 GLN A O 1
ATOM 588 N N . ILE A 1 74 ? 8.337 -7.955 -2.933 1.00 97.69 74 ILE A N 1
ATOM 589 C CA . ILE A 1 74 ? 7.615 -7.261 -1.861 1.00 97.69 74 ILE A CA 1
ATOM 590 C C . ILE A 1 74 ? 7.408 -5.798 -2.269 1.00 97.69 74 ILE A C 1
ATOM 592 O O . ILE A 1 74 ? 8.314 -5.157 -2.799 1.00 97.69 74 ILE A O 1
ATOM 596 N N . PHE A 1 75 ? 6.229 -5.256 -1.986 1.00 97.69 75 PHE A N 1
ATOM 597 C CA . PHE A 1 75 ? 5.935 -3.826 -2.062 1.00 97.69 75 PHE A CA 1
ATOM 598 C C . PHE A 1 75 ? 5.321 -3.362 -0.739 1.00 97.69 75 PHE A C 1
ATOM 600 O O . PHE A 1 75 ? 4.961 -4.176 0.113 1.00 97.69 75 PHE A O 1
ATOM 607 N N . THR A 1 76 ? 5.258 -2.051 -0.528 1.00 97.44 76 THR A N 1
ATOM 608 C CA . THR A 1 76 ? 4.749 -1.456 0.714 1.00 97.44 76 THR A CA 1
ATOM 609 C C . THR A 1 76 ? 3.604 -0.504 0.413 1.00 97.44 76 THR A C 1
ATOM 611 O O . THR A 1 76 ? 3.704 0.293 -0.508 1.00 97.44 76 THR A O 1
ATOM 614 N N . ILE A 1 77 ? 2.545 -0.555 1.211 1.00 96.62 77 ILE A N 1
ATOM 615 C CA . ILE A 1 77 ? 1.481 0.451 1.225 1.00 96.62 77 ILE A CA 1
ATOM 616 C C . ILE A 1 77 ? 1.331 0.965 2.652 1.00 96.62 77 ILE A C 1
ATOM 618 O O . ILE A 1 77 ? 1.553 0.210 3.603 1.00 96.62 77 ILE A O 1
ATOM 622 N N . THR A 1 78 ? 0.951 2.227 2.793 1.00 96.75 78 THR A N 1
ATOM 623 C CA . THR A 1 78 ? 0.650 2.834 4.090 1.00 96.75 78 THR A CA 1
ATOM 624 C C . THR A 1 78 ? -0.830 3.185 4.117 1.00 96.75 78 THR A C 1
ATOM 626 O O . THR A 1 78 ? -1.333 3.846 3.212 1.00 96.75 78 THR A O 1
ATOM 629 N N . LEU A 1 79 ? -1.536 2.712 5.143 1.00 95.56 79 LEU A N 1
ATOM 630 C CA . LEU A 1 79 ? -2.944 3.026 5.363 1.00 95.56 79 LEU A CA 1
ATOM 631 C C . LEU A 1 79 ? -3.046 4.005 6.523 1.00 95.56 79 LEU A C 1
ATOM 633 O O . LEU A 1 79 ? -2.598 3.693 7.629 1.00 95.56 79 LEU A O 1
ATOM 637 N N . GLU A 1 80 ? -3.670 5.152 6.289 1.00 96.50 80 GLU A N 1
ATOM 638 C CA . GLU A 1 80 ? -4.095 6.013 7.384 1.00 96.50 80 GLU A CA 1
ATOM 639 C C . GLU A 1 80 ? -5.490 5.606 7.833 1.00 96.50 80 GLU A C 1
ATOM 641 O O . GLU A 1 80 ? -6.385 5.358 7.018 1.00 96.50 80 GLU A O 1
ATOM 646 N N . LEU A 1 81 ? -5.672 5.526 9.145 1.00 94.44 81 LEU A N 1
ATOM 647 C CA . LEU A 1 81 ? -6.925 5.138 9.768 1.00 94.44 81 LEU A CA 1
ATOM 648 C C . LEU A 1 81 ? -7.489 6.315 10.557 1.00 94.44 81 LEU A C 1
ATOM 650 O O . LEU A 1 81 ? -6.756 7.141 11.098 1.00 94.44 81 LEU A O 1
ATOM 654 N N . ASN A 1 82 ? -8.810 6.351 10.712 1.00 94.00 82 ASN A N 1
ATOM 655 C CA . ASN A 1 82 ? -9.470 7.366 11.538 1.00 94.00 82 ASN A CA 1
ATOM 656 C C . ASN A 1 82 ? -9.118 7.293 13.034 1.00 94.00 82 ASN A C 1
ATOM 658 O O . ASN A 1 82 ? -9.469 8.211 13.776 1.00 94.00 82 ASN A O 1
ATOM 662 N N . ARG A 1 83 ? -8.532 6.181 13.482 1.00 92.31 83 ARG A N 1
ATOM 663 C CA . ARG A 1 83 ? -8.047 5.943 14.842 1.00 92.31 83 ARG A CA 1
ATOM 664 C C . ARG A 1 83 ? -7.017 4.813 14.835 1.00 92.31 83 ARG A C 1
ATOM 666 O O . ARG A 1 83 ? -6.933 4.062 13.867 1.00 92.31 83 ARG A O 1
ATOM 673 N N . SER A 1 84 ? -6.282 4.676 15.932 1.00 90.12 84 SER A N 1
ATOM 674 C CA . SER A 1 84 ? -5.397 3.535 16.158 1.00 90.12 84 SER A CA 1
ATOM 675 C C . SER A 1 84 ? -6.166 2.214 16.175 1.00 90.12 84 SER A C 1
ATOM 677 O O . SER A 1 84 ? -7.312 2.166 16.619 1.00 90.12 84 SER A O 1
ATOM 679 N N . LEU A 1 85 ? -5.493 1.165 15.711 1.00 88.75 85 LEU A N 1
ATOM 680 C CA . LEU A 1 85 ? -5.937 -0.219 15.819 1.00 88.75 85 LEU A CA 1
ATOM 681 C C . LEU A 1 85 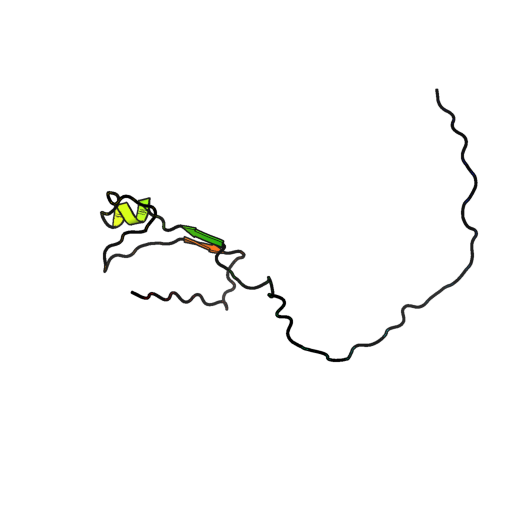? -5.796 -0.729 17.254 1.00 88.75 85 LEU A C 1
ATOM 683 O O . LEU A 1 85 ? -4.718 -0.619 17.845 1.00 88.75 85 LEU A O 1
ATOM 687 N N . ASP A 1 86 ? -6.856 -1.340 17.763 1.00 87.31 86 ASP A N 1
ATOM 688 C CA . ASP A 1 86 ? -6.830 -2.172 18.959 1.00 87.31 86 ASP A CA 1
ATOM 689 C C . ASP A 1 86 ? -6.359 -3.592 18.588 1.00 87.31 86 ASP A C 1
ATOM 691 O O . ASP A 1 86 ? -6.536 -4.059 17.463 1.00 87.31 86 ASP A O 1
ATOM 695 N N . SER A 1 87 ? -5.759 -4.321 19.533 1.00 86.81 87 SER A N 1
ATOM 696 C CA . SER A 1 87 ? -5.159 -5.645 19.274 1.00 86.81 87 SER A CA 1
ATOM 697 C C . SER A 1 87 ? -6.154 -6.736 18.858 1.00 86.81 87 SER A C 1
ATOM 699 O O . SER A 1 87 ? -5.741 -7.783 18.369 1.00 86.81 87 SER A O 1
ATOM 701 N N . GLU A 1 88 ? -7.448 -6.518 19.091 1.00 87.88 88 GLU A N 1
ATOM 702 C CA . GLU A 1 88 ? -8.525 -7.454 18.741 1.00 87.88 88 GLU A CA 1
ATOM 703 C C . GLU A 1 88 ? -9.104 -7.193 17.341 1.00 87.88 88 GLU A C 1
ATOM 705 O O . GLU A 1 88 ? -9.849 -8.016 16.805 1.00 87.88 88 GLU A O 1
ATOM 710 N N . GLU A 1 89 ? -8.768 -6.060 16.722 1.00 87.88 89 GLU A N 1
ATOM 711 C CA . GLU A 1 89 ? -9.266 -5.694 15.400 1.00 87.88 89 GLU A CA 1
ATOM 712 C C . GLU A 1 89 ? -8.440 -6.382 14.299 1.00 87.88 89 GLU A C 1
ATOM 714 O O . GLU A 1 89 ? -7.216 -6.486 14.364 1.00 87.88 89 GLU A O 1
ATOM 719 N N . THR A 1 90 ? -9.116 -6.878 13.258 1.00 89.00 90 THR A N 1
ATOM 720 C CA . THR A 1 90 ? -8.485 -7.639 12.166 1.00 89.00 90 THR A CA 1
ATOM 721 C C . THR A 1 90 ? -8.578 -6.882 10.846 1.00 89.00 90 THR A C 1
ATOM 723 O O . THR A 1 90 ? -9.659 -6.447 10.451 1.00 89.00 90 THR A O 1
ATOM 726 N N . PHE A 1 91 ? -7.458 -6.799 10.123 1.00 88.81 91 PHE A N 1
ATOM 727 C CA . PHE A 1 91 ? -7.409 -6.326 8.740 1.00 88.81 91 PHE A CA 1
ATOM 728 C C . PHE A 1 91 ? -7.264 -7.500 7.775 1.00 88.81 91 PHE A C 1
ATOM 730 O O . PHE A 1 91 ? -6.329 -8.292 7.877 1.00 88.81 91 PHE A O 1
ATOM 737 N N . ILE A 1 92 ? -8.184 -7.591 6.817 1.00 93.19 92 ILE A N 1
ATOM 738 C CA . ILE A 1 92 ? -8.155 -8.599 5.759 1.00 93.19 92 ILE A CA 1
ATOM 739 C C . ILE A 1 92 ? -7.877 -7.886 4.442 1.00 93.19 92 ILE A C 1
ATOM 741 O O . ILE A 1 92 ? -8.647 -7.027 4.016 1.00 93.19 92 ILE A O 1
ATOM 745 N N . PHE A 1 93 ? -6.783 -8.263 3.789 1.00 93.69 93 PHE A N 1
ATOM 746 C CA . PHE A 1 93 ? -6.461 -7.806 2.444 1.00 93.69 93 PHE A CA 1
ATOM 747 C C . PHE A 1 93 ? -7.032 -8.806 1.440 1.00 93.69 93 PHE A C 1
ATOM 749 O O . PHE A 1 93 ? -6.683 -9.984 1.475 1.00 93.69 93 PHE A O 1
ATOM 756 N N . THR A 1 94 ? -7.911 -8.336 0.558 1.00 95.62 94 THR A N 1
ATOM 757 C CA . THR A 1 94 ? -8.482 -9.139 -0.532 1.00 95.62 94 THR A CA 1
ATOM 758 C C . THR A 1 94 ? -7.968 -8.592 -1.855 1.00 95.62 94 THR A C 1
ATOM 760 O O . THR A 1 94 ? -7.925 -7.377 -2.041 1.00 95.62 94 THR A O 1
ATOM 763 N N . VAL A 1 95 ? -7.552 -9.483 -2.751 1.00 95.12 95 VAL A N 1
ATOM 764 C CA . VAL A 1 95 ? -7.058 -9.140 -4.087 1.00 9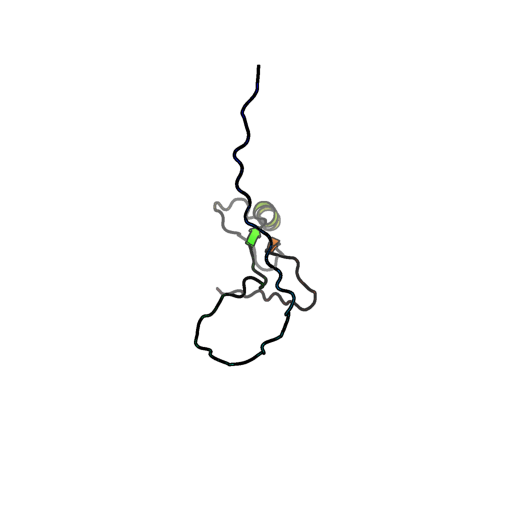5.12 95 VAL A CA 1
ATOM 765 C C . VAL A 1 95 ? -7.885 -9.912 -5.105 1.00 95.12 95 VAL A C 1
ATOM 767 O O . VAL A 1 95 ? -8.052 -11.122 -4.969 1.00 95.12 95 VAL A O 1
ATOM 770 N N . GLU A 1 96 ? -8.379 -9.208 -6.117 1.00 96.12 96 GLU A N 1
ATOM 771 C CA . GLU A 1 96 ? -9.155 -9.754 -7.231 1.00 96.12 96 GLU A CA 1
ATOM 772 C C . GLU A 1 96 ? -8.567 -9.210 -8.541 1.00 96.12 96 GLU A C 1
ATOM 774 O O . GLU A 1 96 ? -8.033 -8.097 -8.563 1.00 96.12 96 GLU A O 1
ATOM 779 N N . THR A 1 97 ? -8.618 -10.006 -9.612 1.00 90.56 97 THR A N 1
ATOM 780 C CA . THR A 1 97 ? -8.074 -9.671 -10.942 1.00 90.56 97 THR A CA 1
ATOM 781 C C . THR A 1 97 ? -9.033 -10.081 -12.038 1.00 90.56 97 THR A C 1
ATOM 783 O O . THR A 1 97 ? -9.537 -11.223 -11.927 1.00 90.56 97 THR A O 1
#

pLDDT: mean 74.88, std 24.17, range [32.16, 98.0]

Secondary structure (DSSP, 8-state):
---PPPP---PPP------------------------TTS--EEEEE--HHHHHHHHT-TTS-SSSPP--TTS----EEEESSPPPTT---------

Radius of gyration: 31.53 Å; chains: 1; bounding box: 54×73×64 Å

Foldseek 3Di:
DDDDDDDDDDDDDDDDDDDDDDDDDDDDDDDDDPPPPPPDKDFPDKAQVQVVQCVVQVNNPPDDPDRDHDPPDDGDMDTDIPDDDDPPDDDDDDDDD

Organism: Equus caballus (NCBI:txid9796)

InterPro domains:
  IPR001102 Transglutaminase, N-terminal [PF00868] (45-97)
  IPR013783 Immunoglobulin-like fold [G3DSA:2.60.40.10] (16-97)
  IPR014756 Immunoglobulin E-set [SSF81296] (37-96)
  IPR050779 Protein-glutamine gamma-glutamyltransferases [PTHR11590] (41-97)